Protein AF-A0A659USV6-F1 (afdb_monomer_lite)

Radius of gyration: 12.89 Å; chains: 1; bounding box: 26×17×37 Å

pLDDT: mean 91.89, std 9.73, range [54.16, 97.88]

Structure (mmCIF, N/CA/C/O backbone):
data_AF-A0A659USV6-F1
#
_entry.id   AF-A0A659USV6-F1
#
loop_
_atom_site.group_PDB
_atom_site.id
_atom_site.type_symbol
_atom_site.label_atom_id
_atom_site.label_alt_id
_atom_site.label_comp_id
_atom_site.label_asym_id
_atom_site.label_entity_id
_atom_site.label_seq_id
_atom_site.pdbx_PDB_ins_code
_atom_site.Cartn_x
_atom_site.Cartn_y
_atom_site.Cartn_z
_atom_site.occupancy
_atom_site.B_iso_or_equiv
_atom_site.auth_seq_id
_atom_site.auth_comp_id
_atom_site.auth_asym_id
_atom_site.auth_atom_id
_atom_site.pdbx_PDB_model_num
ATOM 1 N N . MET A 1 1 ? -16.577 9.195 22.240 1.00 54.16 1 MET A N 1
ATOM 2 C CA . MET A 1 1 ? -15.495 8.591 21.437 1.00 54.16 1 MET A CA 1
ATOM 3 C C . MET A 1 1 ? -15.685 7.086 21.502 1.00 54.16 1 MET A C 1
ATOM 5 O O . MET A 1 1 ? -15.661 6.561 22.608 1.00 54.16 1 MET A O 1
ATOM 9 N N . SER A 1 2 ? -15.959 6.412 20.386 1.00 56.19 2 SER A N 1
ATOM 10 C CA . SER A 1 2 ? -15.968 4.941 20.365 1.00 56.19 2 SER A CA 1
ATOM 11 C C . SER A 1 2 ? -14.568 4.420 20.725 1.00 56.19 2 SER A C 1
ATOM 13 O O . SER A 1 2 ? -13.587 5.085 20.377 1.00 56.19 2 SER A O 1
ATOM 15 N N . PRO A 1 3 ? -14.439 3.297 21.452 1.00 60.75 3 PRO A N 1
ATOM 16 C CA . PRO A 1 3 ? -13.130 2.749 21.788 1.00 60.75 3 PRO A CA 1
ATOM 17 C C . PRO A 1 3 ? -12.383 2.358 20.506 1.00 60.75 3 PRO A C 1
ATOM 19 O O . PRO A 1 3 ? -12.985 1.824 19.577 1.00 60.75 3 PRO A O 1
ATOM 22 N N . ALA A 1 4 ? -11.078 2.635 20.460 1.00 65.44 4 ALA A N 1
ATOM 23 C CA . ALA A 1 4 ? -10.226 2.211 19.352 1.00 65.44 4 ALA A CA 1
ATOM 24 C C . ALA A 1 4 ? -10.217 0.676 19.258 1.00 65.44 4 ALA A C 1
ATOM 26 O O . ALA A 1 4 ? -10.027 -0.011 20.265 1.00 65.44 4 ALA A O 1
ATOM 27 N N . SER A 1 5 ? -10.417 0.141 18.058 1.00 76.06 5 SER A N 1
ATOM 28 C CA . SER A 1 5 ? -10.452 -1.296 17.789 1.00 76.06 5 SER A CA 1
ATOM 29 C C . SER A 1 5 ? -9.145 -1.705 17.119 1.00 76.06 5 SER A C 1
ATOM 31 O O . SER A 1 5 ? -8.790 -1.143 16.102 1.00 76.06 5 SER A O 1
ATOM 33 N N . ASN A 1 6 ? -8.427 -2.728 17.578 1.00 87.31 6 ASN A N 1
ATOM 34 C CA . ASN A 1 6 ? -7.222 -3.182 16.853 1.00 87.31 6 ASN A CA 1
ATOM 35 C C . ASN A 1 6 ? -7.540 -4.052 15.614 1.00 87.31 6 ASN A C 1
ATOM 37 O O . ASN A 1 6 ? -6.675 -4.776 15.130 1.00 87.31 6 ASN A O 1
ATOM 41 N N . VAL A 1 7 ? -8.776 -4.004 15.113 1.00 94.62 7 VAL A N 1
ATOM 42 C CA . VAL A 1 7 ? -9.212 -4.727 13.915 1.00 94.62 7 VAL A CA 1
ATOM 43 C C . VAL A 1 7 ? -9.109 -3.780 12.716 1.00 94.62 7 VAL A C 1
ATOM 45 O O . VAL A 1 7 ? -9.754 -2.727 12.744 1.00 94.62 7 VAL A O 1
ATOM 48 N N . PRO A 1 8 ? -8.325 -4.115 11.673 1.00 95.25 8 PRO A N 1
ATOM 49 C CA . PRO A 1 8 ? -8.301 -3.337 10.440 1.00 95.25 8 PRO A CA 1
ATOM 50 C C . PRO A 1 8 ? -9.686 -3.302 9.790 1.00 95.25 8 PRO A C 1
ATOM 52 O O . PRO A 1 8 ? -10.335 -4.337 9.650 1.00 95.25 8 PRO A O 1
ATOM 55 N N . ALA A 1 9 ? -10.127 -2.114 9.386 1.00 96.12 9 ALA A N 1
ATOM 56 C CA . ALA A 1 9 ? -11.394 -1.903 8.690 1.00 96.12 9 ALA A CA 1
ATOM 57 C C . ALA A 1 9 ? -11.184 -1.380 7.263 1.00 96.12 9 ALA A C 1
ATOM 59 O O . ALA A 1 9 ? -11.948 -1.722 6.363 1.00 96.12 9 ALA A O 1
ATOM 60 N N . VAL A 1 10 ? -10.150 -0.558 7.052 1.00 96.44 10 VAL A N 1
ATOM 61 C CA . VAL A 1 10 ? -9.819 0.042 5.753 1.00 96.44 10 VAL A CA 1
ATOM 62 C C . VAL A 1 10 ? -8.306 0.026 5.551 1.00 96.44 10 VAL A C 1
ATOM 64 O O . VAL A 1 10 ? -7.548 0.305 6.481 1.00 96.44 10 VAL A O 1
ATOM 67 N N . ALA A 1 11 ? -7.872 -0.256 4.322 1.00 96.62 11 ALA A N 1
ATOM 68 C CA . ALA A 1 11 ? -6.525 0.05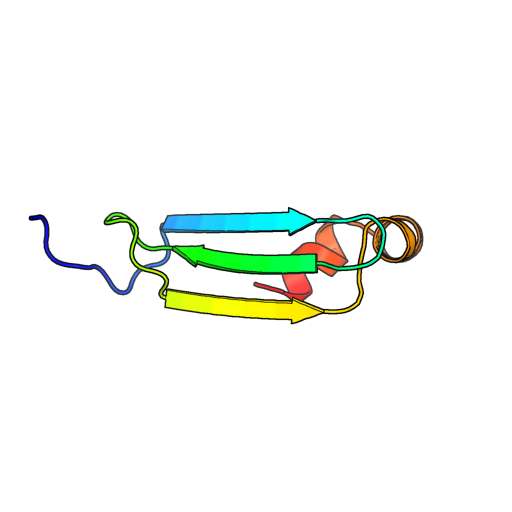5 3.862 1.00 96.62 11 ALA A CA 1
ATOM 69 C C . ALA A 1 11 ? -6.560 1.354 3.046 1.00 96.62 11 ALA A C 1
ATOM 71 O O . ALA A 1 11 ? -7.342 1.475 2.102 1.00 96.62 11 ALA A O 1
ATOM 72 N N . ALA A 1 12 ? -5.734 2.331 3.411 1.00 97.06 12 ALA A N 1
ATOM 73 C CA . ALA A 1 12 ? -5.558 3.560 2.645 1.00 97.06 12 ALA A CA 1
ATOM 74 C C . ALA A 1 12 ? -4.237 3.491 1.880 1.00 97.06 12 ALA A C 1
ATOM 76 O O . ALA A 1 12 ? -3.206 3.159 2.464 1.00 97.06 12 ALA A O 1
ATOM 77 N N . LEU A 1 13 ? -4.270 3.825 0.590 1.00 96.75 13 LEU A N 1
ATOM 78 C CA . LEU A 1 13 ? -3.097 3.833 -0.277 1.00 96.75 13 LEU A CA 1
ATOM 79 C C . LEU A 1 13 ? -2.911 5.224 -0.871 1.00 96.75 13 LEU A C 1
ATOM 81 O O . LEU A 1 13 ? -3.845 5.804 -1.421 1.00 96.75 13 LEU A O 1
ATOM 85 N N . ASP A 1 14 ? -1.686 5.726 -0.797 1.00 97.19 14 ASP A N 1
ATOM 86 C CA . ASP A 1 14 ? -1.226 6.832 -1.623 1.00 97.19 14 ASP A CA 1
ATOM 87 C C . ASP A 1 14 ? -0.172 6.303 -2.595 1.00 97.19 14 ASP A C 1
ATOM 89 O O . ASP A 1 14 ? 0.955 5.972 -2.208 1.00 97.19 14 ASP A O 1
ATOM 93 N N . TRP A 1 15 ? -0.579 6.181 -3.857 1.00 97.25 15 TRP A N 1
ATOM 94 C CA . TRP A 1 15 ? 0.198 5.535 -4.904 1.00 97.25 15 TRP A CA 1
ATOM 95 C C . TRP A 1 15 ? 0.660 6.556 -5.938 1.00 97.25 15 TRP A C 1
ATOM 97 O O . TRP A 1 15 ? -0.001 6.828 -6.940 1.00 97.25 15 TRP A O 1
ATOM 107 N N . GLY A 1 16 ? 1.820 7.144 -5.670 1.00 97.25 16 GLY A N 1
ATOM 108 C CA . GLY A 1 16 ? 2.470 8.063 -6.589 1.00 97.25 16 GLY A CA 1
ATOM 109 C C . GLY A 1 16 ? 3.165 7.339 -7.742 1.00 97.25 16 GLY A C 1
ATOM 110 O O . GLY A 1 16 ? 3.342 6.120 -7.755 1.00 97.25 16 GLY A O 1
ATOM 111 N N . THR A 1 17 ? 3.652 8.121 -8.703 1.00 97.38 17 THR A N 1
ATOM 112 C CA . THR A 1 17 ? 4.370 7.611 -9.880 1.00 97.38 17 THR A CA 1
ATOM 113 C C . THR A 1 17 ? 5.579 6.741 -9.513 1.00 97.38 17 THR A C 1
ATOM 115 O O . THR A 1 17 ? 5.823 5.729 -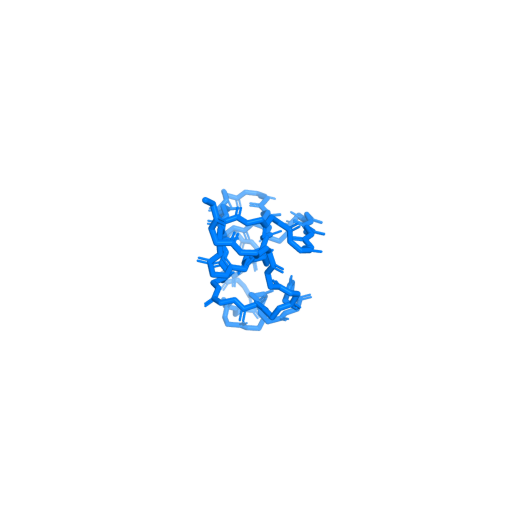10.165 1.00 97.38 17 THR A O 1
ATOM 118 N N . THR A 1 18 ? 6.314 7.107 -8.458 1.00 96.62 18 THR A N 1
ATOM 119 C CA . THR A 1 18 ? 7.571 6.452 -8.044 1.00 96.62 18 THR A CA 1
ATOM 120 C C . THR A 1 18 ? 7.558 5.885 -6.627 1.00 96.62 18 THR A C 1
ATOM 122 O O . THR A 1 18 ? 8.509 5.218 -6.242 1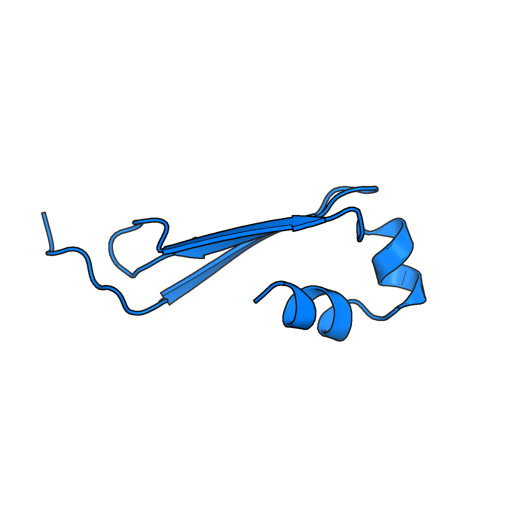.00 96.62 18 THR A O 1
ATOM 125 N N . ARG A 1 19 ? 6.514 6.142 -5.832 1.00 96.94 19 ARG A N 1
ATOM 126 C CA . ARG A 1 19 ? 6.426 5.676 -4.443 1.00 96.94 19 ARG A CA 1
ATOM 127 C C . ARG A 1 19 ? 5.030 5.184 -4.110 1.00 96.94 19 ARG A C 1
ATOM 129 O O . ARG A 1 19 ? 4.053 5.742 -4.601 1.00 96.94 19 ARG A O 1
ATOM 136 N N . LEU A 1 20 ? 4.968 4.211 -3.212 1.00 97.06 20 LEU A N 1
ATOM 137 C CA . LEU A 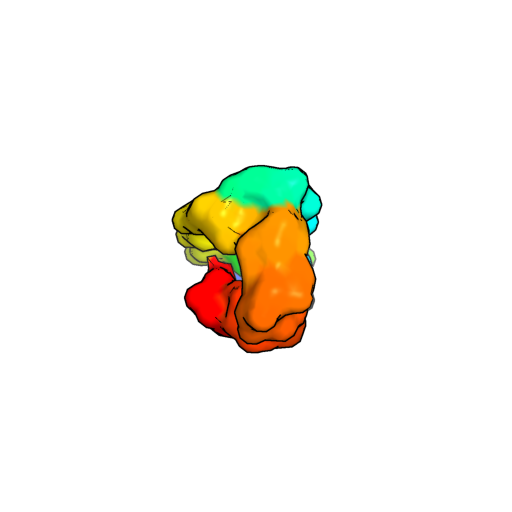1 20 ? 3.747 3.720 -2.590 1.00 97.06 20 LEU A CA 1
ATOM 138 C C . LEU A 1 20 ? 3.825 3.925 -1.075 1.00 97.06 20 LEU A C 1
ATOM 140 O O . LEU A 1 20 ? 4.846 3.631 -0.445 1.00 97.06 20 LEU A O 1
ATOM 144 N N . ARG A 1 21 ? 2.739 4.431 -0.490 1.00 97.81 21 ARG A N 1
ATOM 145 C CA . ARG A 1 21 ? 2.517 4.487 0.958 1.00 97.81 21 ARG A CA 1
ATOM 146 C C . ARG A 1 21 ? 1.196 3.804 1.287 1.00 97.81 21 ARG A C 1
ATOM 148 O O . ARG A 1 21 ? 0.202 4.062 0.610 1.00 97.81 21 ARG A O 1
ATOM 155 N N . ALA A 1 22 ? 1.190 2.966 2.316 1.00 97.38 22 ALA A N 1
ATOM 156 C CA . ALA A 1 22 ? 0.019 2.210 2.738 1.00 97.38 22 ALA A CA 1
ATOM 157 C C . ALA A 1 22 ? -0.200 2.318 4.248 1.00 97.38 22 ALA A C 1
ATOM 159 O O . ALA A 1 22 ? 0.760 2.314 5.024 1.00 97.38 22 ALA A O 1
ATOM 160 N N . TRP A 1 23 ? -1.467 2.369 4.655 1.00 97.88 23 TRP A N 1
ATOM 161 C CA . TRP A 1 23 ? -1.885 2.360 6.053 1.00 97.88 23 TRP A CA 1
ATOM 162 C C . TRP A 1 23 ? -3.023 1.374 6.274 1.00 97.88 23 TRP A C 1
ATOM 164 O O . TRP A 1 23 ? -3.983 1.362 5.506 1.00 97.88 23 TRP A O 1
ATOM 174 N N . LEU A 1 24 ? -2.959 0.622 7.373 1.00 97.12 24 LEU A N 1
ATOM 175 C CA . LEU A 1 24 ? -4.117 -0.087 7.917 1.00 97.12 24 LEU A CA 1
ATOM 176 C C . LEU A 1 24 ? -4.781 0.791 8.972 1.00 97.12 24 LEU A C 1
ATOM 178 O O . LEU A 1 24 ? -4.106 1.282 9.879 1.00 97.12 24 LEU A O 1
ATOM 182 N N . ILE A 1 25 ? -6.091 0.985 8.857 1.00 96.69 25 ILE A N 1
ATOM 183 C CA . ILE A 1 25 ? -6.869 1.895 9.698 1.00 96.69 25 ILE A CA 1
ATOM 184 C C . ILE A 1 25 ? -8.038 1.126 10.314 1.00 96.69 25 ILE A C 1
ATOM 186 O O . ILE A 1 25 ? -8.707 0.342 9.634 1.00 96.69 25 ILE A O 1
ATOM 190 N N . ASP A 1 26 ? -8.270 1.331 11.608 1.00 96.12 26 ASP A N 1
ATOM 191 C CA . ASP A 1 26 ? -9.407 0.743 12.311 1.00 96.12 26 ASP A CA 1
ATOM 192 C C . ASP A 1 26 ? -10.73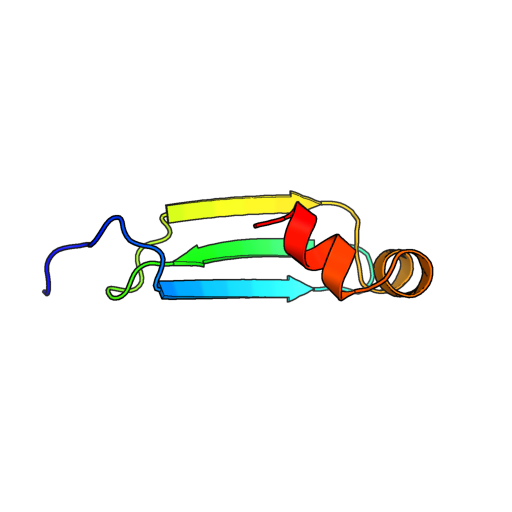3 1.479 12.056 1.00 96.12 26 ASP A C 1
ATOM 194 O O . ASP A 1 26 ? -10.777 2.552 11.452 1.00 96.12 26 ASP A O 1
ATOM 198 N N . GLY A 1 27 ? -11.840 0.918 12.552 1.00 95.56 27 GLY A N 1
ATOM 199 C CA . GLY A 1 27 ? -13.170 1.519 12.395 1.00 95.56 27 GLY A CA 1
ATOM 200 C C . GLY A 1 27 ? -13.363 2.866 13.109 1.00 95.56 27 GLY A C 1
ATOM 201 O O . GLY A 1 27 ? -14.361 3.540 12.868 1.00 95.56 27 GLY A O 1
ATOM 202 N N . ALA A 1 28 ? -12.429 3.271 13.974 1.00 94.69 28 ALA A N 1
ATOM 203 C CA . ALA A 1 28 ? -12.419 4.560 14.660 1.00 94.69 28 ALA A CA 1
ATOM 204 C C . ALA A 1 28 ? -11.465 5.580 14.002 1.00 94.69 28 ALA A C 1
ATOM 206 O O . ALA A 1 28 ? -11.359 6.709 14.483 1.00 94.69 28 ALA A O 1
ATOM 207 N N . GLY A 1 29 ? -10.782 5.208 12.913 1.00 94.06 29 GLY A N 1
ATOM 208 C CA . GLY A 1 29 ? -9.821 6.060 12.210 1.00 94.06 29 GLY A CA 1
ATOM 209 C C . GLY A 1 29 ? -8.395 6.016 12.773 1.00 94.06 29 GLY A C 1
ATOM 210 O O . GLY A 1 29 ? -7.550 6.806 12.351 1.00 94.06 29 GLY A O 1
ATOM 211 N N . LYS A 1 30 ? -8.089 5.119 13.716 1.00 94.88 30 LYS A N 1
ATOM 212 C CA . LYS A 1 30 ? -6.734 4.937 14.249 1.00 94.88 30 LYS A CA 1
ATOM 213 C C . LYS A 1 30 ? -5.878 4.166 13.246 1.00 94.88 30 LYS A C 1
ATOM 215 O O . LYS A 1 30 ? -6.252 3.085 12.797 1.00 94.88 30 LYS A O 1
ATOM 220 N N . VAL A 1 31 ? -4.680 4.678 12.972 1.00 96.06 31 VAL A N 1
ATOM 221 C CA . VAL A 1 31 ? -3.655 3.954 12.208 1.00 96.06 31 VAL A CA 1
ATOM 222 C C . VAL A 1 31 ? -3.117 2.788 13.043 1.00 96.06 31 VAL A C 1
ATOM 224 O O . VAL A 1 31 ? -2.624 2.977 14.157 1.00 96.06 31 VAL A O 1
ATOM 227 N N . LEU A 1 32 ? -3.218 1.580 12.494 1.00 96.19 32 LEU A N 1
ATOM 228 C CA . LEU A 1 32 ? -2.736 0.333 13.088 1.00 96.19 32 LEU A CA 1
ATOM 229 C C . LEU A 1 32 ? -1.351 -0.062 12.561 1.00 96.19 32 LEU A C 1
ATOM 231 O O . LEU A 1 32 ? -0.544 -0.601 13.315 1.00 96.19 32 LEU A O 1
ATOM 235 N N . ALA A 1 33 ? -1.072 0.212 11.284 1.00 96.00 33 ALA A N 1
ATOM 236 C CA . ALA A 1 33 ? 0.207 -0.076 10.639 1.00 96.00 33 ALA A CA 1
ATOM 237 C C . ALA A 1 33 ? 0.477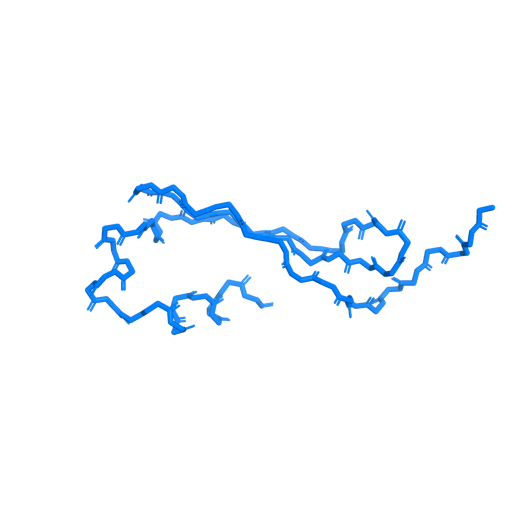 0.890 9.476 1.00 96.00 33 ALA A C 1
ATOM 239 O O . ALA A 1 33 ? -0.460 1.432 8.890 1.00 96.00 33 ALA A O 1
ATOM 240 N N . GLU A 1 34 ? 1.756 1.064 9.134 1.00 97.00 34 GLU A N 1
ATOM 241 C CA . GLU A 1 34 ? 2.218 1.850 7.985 1.00 97.00 34 GLU A CA 1
ATOM 242 C C . GLU A 1 34 ? 3.314 1.097 7.209 1.00 97.00 34 GLU A C 1
ATOM 244 O O . GLU A 1 34 ? 4.176 0.424 7.798 1.00 97.00 34 GLU A O 1
ATOM 249 N N . ARG A 1 35 ? 3.289 1.235 5.880 1.00 96.38 35 ARG A N 1
ATOM 250 C CA . ARG A 1 35 ? 4.317 0.763 4.945 1.00 96.38 35 ARG A CA 1
ATOM 251 C C . ARG A 1 35 ? 4.647 1.840 3.918 1.00 96.38 35 ARG A C 1
ATOM 253 O O . ARG A 1 35 ? 3.803 2.654 3.545 1.00 96.38 35 ARG A O 1
ATOM 260 N N . ARG A 1 36 ? 5.903 1.846 3.472 1.00 96.12 36 ARG A N 1
ATOM 261 C CA . ARG A 1 36 ? 6.414 2.723 2.413 1.00 96.12 36 ARG A CA 1
ATOM 262 C C . ARG A 1 36 ? 7.356 1.927 1.524 1.00 96.12 36 ARG A C 1
ATOM 264 O O . ARG A 1 36 ? 8.175 1.175 2.048 1.00 96.12 36 ARG A O 1
ATOM 271 N N . GLY A 1 37 ? 7.283 2.140 0.216 1.00 92.50 37 GLY A N 1
ATOM 272 C CA . GLY A 1 37 ? 8.204 1.530 -0.737 1.00 92.50 37 GLY A CA 1
ATOM 273 C C . GLY A 1 37 ? 8.329 2.307 -2.041 1.00 92.50 37 GLY A C 1
ATOM 274 O O . GLY A 1 37 ? 7.570 3.241 -2.312 1.00 92.50 37 GLY A O 1
ATOM 275 N N . ASP A 1 38 ? 9.296 1.886 -2.852 1.00 94.62 38 ASP A N 1
ATOM 276 C CA . ASP A 1 38 ? 9.600 2.466 -4.165 1.00 94.62 38 ASP A CA 1
ATOM 277 C C . ASP A 1 38 ? 8.817 1.782 -5.309 1.00 94.62 38 ASP A C 1
ATOM 279 O O . ASP A 1 38 ? 9.052 2.030 -6.493 1.00 94.62 38 ASP A O 1
ATOM 283 N N . ASP A 1 39 ? 7.836 0.937 -4.976 1.00 94.12 39 ASP A N 1
ATOM 284 C CA . ASP A 1 39 ? 6.925 0.314 -5.940 1.00 94.12 39 ASP A CA 1
ATOM 285 C C . ASP A 1 39 ? 5.804 1.283 -6.369 1.00 94.12 39 ASP A C 1
ATOM 287 O O . ASP A 1 39 ? 4.613 1.008 -6.231 1.00 94.12 39 ASP A O 1
ATOM 291 N N . GLY A 1 40 ? 6.180 2.457 -6.886 1.00 95.81 40 GLY A N 1
ATOM 292 C CA . GLY A 1 40 ? 5.237 3.399 -7.497 1.00 95.81 40 GLY A CA 1
ATOM 293 C C . GLY A 1 40 ? 4.539 2.842 -8.744 1.00 95.81 40 GLY A C 1
ATOM 294 O O . GLY A 1 40 ? 4.855 1.752 -9.221 1.00 95.81 40 GLY A O 1
ATOM 295 N N . LEU A 1 41 ? 3.608 3.611 -9.315 1.00 96.06 41 LEU A N 1
ATOM 296 C CA . LEU A 1 41 ? 2.802 3.190 -10.473 1.00 96.06 41 LEU A CA 1
ATOM 297 C C . LEU A 1 41 ? 3.642 2.729 -11.679 1.00 96.06 41 LEU A C 1
ATOM 299 O O . LEU A 1 41 ? 3.211 1.838 -12.410 1.00 96.06 41 LEU A O 1
ATOM 303 N N . LEU A 1 42 ? 4.835 3.305 -11.888 1.00 94.62 42 LEU A N 1
ATOM 304 C CA . LEU A 1 42 ? 5.746 2.866 -12.955 1.00 94.62 42 LEU A CA 1
ATOM 305 C C . LEU A 1 42 ? 6.194 1.412 -12.759 1.00 94.62 42 LEU A C 1
ATOM 307 O O . LEU A 1 42 ? 6.156 0.634 -13.705 1.00 94.62 42 LEU A O 1
ATOM 311 N N . THR A 1 43 ? 6.550 1.045 -11.529 1.00 92.94 43 THR A N 1
ATOM 312 C CA . THR A 1 43 ? 6.952 -0.315 -11.153 1.00 92.94 43 THR A CA 1
ATOM 313 C C . THR A 1 43 ? 5.751 -1.266 -11.144 1.00 92.94 43 THR A C 1
ATOM 315 O O . THR A 1 43 ? 5.835 -2.390 -11.634 1.00 92.94 43 THR A O 1
ATOM 318 N N . ALA A 1 44 ? 4.607 -0.815 -10.619 1.00 91.81 44 ALA A N 1
ATOM 319 C CA . ALA A 1 44 ? 3.394 -1.625 -10.492 1.00 91.81 44 ALA A CA 1
ATOM 320 C C . ALA A 1 44 ? 2.803 -2.041 -11.846 1.00 91.81 44 ALA A C 1
ATOM 322 O O . ALA A 1 44 ? 2.363 -3.177 -12.012 1.00 91.81 44 ALA A O 1
ATOM 323 N N . ARG A 1 45 ? 2.882 -1.154 -12.845 1.00 91.31 45 ARG A N 1
ATOM 324 C CA . ARG A 1 45 ? 2.537 -1.453 -14.242 1.00 91.31 45 ARG A CA 1
ATOM 325 C C . ARG A 1 45 ? 3.261 -2.691 -14.781 1.00 91.31 45 ARG A C 1
ATOM 327 O O . ARG A 1 45 ? 2.702 -3.391 -15.620 1.00 91.31 45 ARG A O 1
ATOM 334 N N . GLU A 1 46 ? 4.509 -2.907 -14.375 1.00 91.69 46 GLU A N 1
ATOM 335 C CA . GLU A 1 46 ? 5.345 -4.006 -14.870 1.00 91.69 46 GLU A CA 1
ATOM 336 C C . GLU A 1 46 ? 5.164 -5.288 -14.047 1.00 91.69 46 GLU A C 1
ATOM 338 O O . GLU A 1 46 ? 5.258 -6.383 -14.596 1.00 91.69 46 GLU A O 1
ATOM 343 N N . LYS A 1 47 ? 4.901 -5.152 -12.739 1.00 87.00 47 LYS A N 1
ATOM 344 C CA . LYS A 1 47 ? 4.859 -6.258 -11.765 1.00 87.00 47 LYS A CA 1
ATOM 345 C C . LYS A 1 47 ? 3.459 -6.777 -11.411 1.00 87.00 47 LYS A C 1
ATOM 347 O O . LYS A 1 47 ? 3.381 -7.730 -10.641 1.00 87.00 47 LYS A O 1
ATOM 352 N N . ASP A 1 48 ? 2.408 -6.182 -11.975 1.00 92.50 48 ASP A N 1
ATOM 353 C CA . ASP A 1 48 ? 0.994 -6.330 -11.594 1.00 92.50 48 ASP A CA 1
ATOM 354 C C . ASP A 1 48 ? 0.583 -5.523 -10.345 1.00 92.50 48 ASP A C 1
ATOM 356 O O . ASP A 1 48 ? 1.221 -5.563 -9.293 1.00 92.50 48 ASP A O 1
ATOM 360 N N . PHE A 1 49 ? -0.519 -4.775 -10.468 1.00 92.62 49 PHE A N 1
ATOM 361 C CA . PHE A 1 49 ? -0.997 -3.869 -9.421 1.00 92.62 49 PHE A CA 1
ATOM 362 C C . PHE A 1 49 ? -1.530 -4.607 -8.192 1.00 92.62 49 PHE A C 1
ATOM 364 O O . PHE A 1 49 ? -1.293 -4.153 -7.074 1.00 92.62 49 PHE A O 1
ATOM 371 N N . ALA A 1 50 ? -2.249 -5.717 -8.374 1.00 93.75 50 ALA A N 1
ATOM 372 C CA . ALA A 1 50 ? -2.827 -6.448 -7.251 1.00 93.75 50 ALA A CA 1
ATOM 373 C C . ALA A 1 50 ? -1.713 -7.061 -6.398 1.00 93.75 50 ALA A C 1
ATOM 375 O O . ALA A 1 50 ? -1.679 -6.846 -5.189 1.00 93.75 50 ALA A O 1
ATOM 376 N N . ASN A 1 51 ? -0.733 -7.695 -7.044 1.00 94.19 51 ASN A N 1
ATOM 377 C CA . ASN A 1 51 ? 0.417 -8.280 -6.358 1.00 94.19 51 ASN A CA 1
ATOM 378 C C . ASN A 1 51 ? 1.244 -7.237 -5.595 1.00 94.19 51 ASN A C 1
ATOM 380 O O . ASN A 1 51 ? 1.642 -7.474 -4.452 1.00 94.19 51 ASN A O 1
ATOM 384 N N . VAL A 1 52 ? 1.504 -6.070 -6.201 1.00 94.06 52 VAL A N 1
ATOM 385 C CA . VAL A 1 52 ? 2.225 -5.000 -5.498 1.00 94.06 52 VAL A CA 1
ATOM 386 C C . VAL A 1 52 ? 1.417 -4.515 -4.300 1.00 94.06 52 VAL A C 1
ATOM 388 O O . VAL A 1 52 ? 1.979 -4.419 -3.215 1.00 94.06 52 VAL A O 1
ATOM 391 N N . MET A 1 53 ? 0.112 -4.276 -4.442 1.00 93.38 53 MET A N 1
ATOM 392 C CA . MET A 1 53 ? -0.730 -3.871 -3.315 1.00 93.38 53 MET A CA 1
ATOM 393 C C . MET A 1 53 ? -0.692 -4.900 -2.177 1.00 93.38 53 MET A C 1
ATOM 395 O O . MET A 1 53 ? -0.443 -4.524 -1.035 1.00 93.38 53 MET A O 1
ATOM 399 N N . GLU A 1 54 ? -0.903 -6.181 -2.484 1.00 92.31 54 GLU A N 1
ATOM 400 C CA . GLU A 1 54 ? -0.943 -7.261 -1.492 1.00 92.31 54 GLU A CA 1
ATOM 401 C C . GLU A 1 54 ? 0.370 -7.397 -0.715 1.00 92.31 54 GLU A C 1
ATOM 403 O O . GLU A 1 54 ? 0.340 -7.639 0.485 1.00 92.31 54 GLU A O 1
ATOM 408 N N . SER A 1 55 ? 1.523 -7.164 -1.351 1.00 92.38 55 SER A N 1
ATOM 409 C CA . SER A 1 55 ? 2.823 -7.194 -0.660 1.00 92.38 55 SER A CA 1
ATOM 410 C C . SER A 1 55 ? 3.024 -6.083 0.384 1.00 92.38 55 SER A C 1
ATOM 412 O O . SER A 1 55 ? 3.939 -6.173 1.207 1.00 92.38 55 SER A O 1
ATOM 414 N N . HIS A 1 56 ? 2.192 -5.034 0.351 1.00 90.88 56 HIS A N 1
ATOM 415 C CA . HIS A 1 56 ? 2.237 -3.893 1.274 1.00 90.88 56 HIS A CA 1
ATOM 416 C C . HIS A 1 56 ? 1.137 -3.932 2.354 1.00 90.88 56 HIS A C 1
ATOM 418 O O . HIS A 1 56 ? 1.122 -3.041 3.210 1.00 90.88 56 HIS A O 1
ATOM 424 N N . LEU A 1 57 ? 0.252 -4.939 2.339 1.00 87.06 57 LEU A N 1
ATOM 425 C CA . LEU A 1 57 ? -0.780 -5.189 3.361 1.00 87.06 57 LEU A CA 1
ATOM 426 C C . LEU A 1 57 ? -0.323 -6.243 4.380 1.00 87.06 57 LEU A C 1
ATOM 428 O O . LEU A 1 57 ? -0.668 -6.065 5.572 1.00 87.06 57 LEU A O 1
#

Secondary structure (DSSP, 8-state):
-PPP-SSEEEEEEEE-SS-EEEEEEETTS-EEEEEEES--HHHHHHH-HHHHHHHT-

Sequence (57 aa):
MSPASNVPAVAALDWGTTRLRAWLIDGAGKVLAERRGDDGLLTAREKDFANVMESHL

Foldseek 3Di:
DPDWDLDFDDKDWDAAQQKIKIFGATPVGDTNDIDIDRCHPPNCVVVPVVVVVVVGD